Protein AF-E4YCG0-F1 (afdb_monomer_lite)

Radius of gyration: 17.49 Å; chains: 1; bounding box: 46×32×40 Å

InterPro domains:
  IPR027012 Enkurin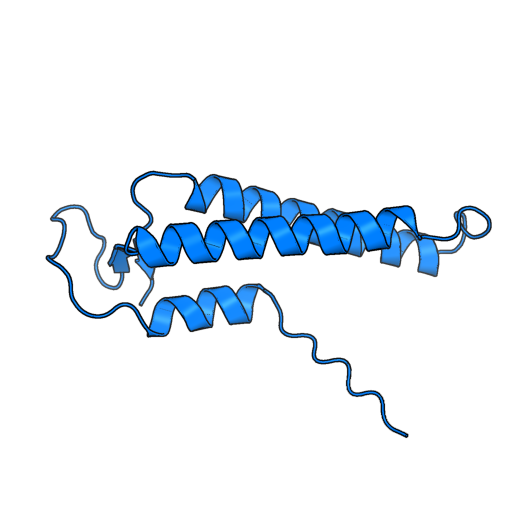 domain [PF13864] (33-98)
  IPR027012 Enkurin domain [PS51665] (9-102)
  IPR052102 Enkurin domain-containing protein [PTHR21490] (23-103)

Organism: Oikopleura dioica (NCBI:txid34765)

Foldseek 3Di:
DDPPPPPPDVVVVLVVLQVPQDDDDDDPPAPPQKDKDDPVSLVVLLVVLVVLLVVLVVVLVPQDPVCCVDPVSVVSNVVSVVSNVVSVVVNVQSVDPIHIDGD

Structure (mmCIF, N/CA/C/O backbone):
data_AF-E4YCG0-F1
#
_entry.id   AF-E4YCG0-F1
#
loop_
_atom_site.group_PDB
_atom_site.id
_atom_site.type_symbol
_atom_site.label_atom_id
_atom_site.label_alt_id
_atom_site.label_comp_id
_atom_site.label_asym_id
_atom_site.label_entity_id
_atom_site.label_seq_id
_atom_site.pdbx_PDB_ins_code
_atom_site.Cartn_x
_atom_site.Cartn_y
_atom_site.Cartn_z
_atom_site.occupancy
_atom_site.B_iso_or_equiv
_atom_site.auth_seq_id
_atom_site.auth_comp_id
_atom_site.auth_asym_id
_atom_site.auth_atom_id
_atom_site.pdbx_PDB_model_num
ATOM 1 N N . MET A 1 1 ? -2.126 -22.541 21.388 1.00 34.31 1 MET A N 1
ATOM 2 C CA . MET A 1 1 ? -1.603 -22.604 20.004 1.00 34.31 1 MET A CA 1
ATOM 3 C C . MET A 1 1 ? -1.157 -21.198 19.610 1.00 34.31 1 MET A C 1
ATOM 5 O O . MET A 1 1 ? -1.978 -20.291 19.646 1.00 34.31 1 MET A O 1
ATOM 9 N N . LYS A 1 2 ? 0.146 -20.964 19.408 1.00 33.28 2 LYS A N 1
ATOM 10 C CA . LYS A 1 2 ? 0.715 -19.615 19.224 1.00 33.28 2 LYS A CA 1
ATOM 11 C C . LYS A 1 2 ? 0.466 -19.148 17.785 1.00 33.28 2 LYS A C 1
ATOM 13 O O . LYS A 1 2 ? 1.106 -19.649 16.870 1.00 33.28 2 LYS A O 1
ATOM 18 N N . ILE A 1 3 ? -0.464 -18.215 17.585 1.00 35.62 3 ILE A N 1
ATOM 19 C CA . ILE A 1 3 ? -0.684 -17.572 16.283 1.00 35.62 3 ILE A CA 1
ATOM 20 C C . ILE A 1 3 ? 0.432 -16.540 16.099 1.00 35.62 3 ILE A C 1
ATOM 22 O O . ILE A 1 3 ? 0.348 -15.409 16.576 1.00 35.62 3 ILE A O 1
ATOM 26 N N . THR A 1 4 ? 1.521 -16.942 15.455 1.00 41.69 4 THR A N 1
ATOM 27 C CA . THR A 1 4 ? 2.592 -16.038 15.035 1.00 41.69 4 THR A CA 1
ATOM 28 C C . THR A 1 4 ? 2.090 -15.206 13.856 1.00 41.69 4 THR A C 1
ATOM 30 O O . THR A 1 4 ? 2.119 -15.634 12.705 1.00 41.69 4 THR A O 1
ATOM 33 N N . ARG A 1 5 ? 1.594 -13.992 14.134 1.00 39.69 5 ARG A N 1
ATOM 34 C CA . ARG A 1 5 ? 1.315 -13.001 13.085 1.00 39.69 5 ARG A CA 1
ATOM 35 C C . ARG A 1 5 ? 2.638 -12.619 12.427 1.00 39.69 5 ARG A C 1
ATOM 37 O O . ARG A 1 5 ? 3.397 -11.825 12.978 1.00 39.69 5 ARG A O 1
ATOM 44 N N . LYS A 1 6 ? 2.913 -13.181 11.249 1.00 38.62 6 LYS A N 1
ATOM 45 C CA . LYS A 1 6 ? 3.956 -12.689 10.347 1.00 38.62 6 LYS A CA 1
ATOM 46 C C . LYS A 1 6 ? 3.583 -11.263 9.925 1.00 38.62 6 LYS A C 1
ATOM 48 O O . LYS A 1 6 ? 2.894 -11.072 8.932 1.00 38.62 6 LYS A O 1
ATOM 53 N N . ARG A 1 7 ? 4.012 -10.258 10.693 1.00 41.62 7 ARG A N 1
ATOM 54 C CA . ARG A 1 7 ? 4.125 -8.882 10.197 1.00 41.62 7 ARG A CA 1
ATOM 55 C C . ARG A 1 7 ? 5.311 -8.856 9.241 1.00 41.62 7 ARG A C 1
ATOM 57 O O . ARG A 1 7 ? 6.434 -8.585 9.651 1.00 41.62 7 ARG A O 1
ATOM 64 N N . VAL A 1 8 ? 5.078 -9.219 7.987 1.00 41.88 8 VAL A N 1
ATOM 65 C CA . VAL A 1 8 ? 6.025 -8.887 6.924 1.00 41.88 8 VAL A CA 1
ATOM 66 C C . VAL A 1 8 ? 5.704 -7.442 6.572 1.00 41.88 8 VAL A C 1
ATOM 68 O O . VAL A 1 8 ? 4.651 -7.188 5.998 1.00 41.88 8 VAL A O 1
ATOM 71 N N . SER A 1 9 ? 6.517 -6.483 7.026 1.00 55.84 9 SER A N 1
ATOM 72 C CA . SER A 1 9 ? 6.302 -5.090 6.628 1.00 55.84 9 SER A CA 1
ATOM 73 C C . SER A 1 9 ? 6.469 -4.995 5.111 1.00 55.84 9 SER A C 1
ATOM 75 O O . SER A 1 9 ? 7.367 -5.621 4.547 1.00 55.84 9 SER A O 1
ATOM 77 N N . TYR A 1 10 ? 5.611 -4.237 4.430 1.00 53.44 10 TYR A N 1
ATOM 78 C CA . TYR A 1 10 ? 5.729 -4.044 2.980 1.00 53.44 10 TYR A CA 1
ATOM 79 C C . TYR A 1 10 ? 7.072 -3.399 2.603 1.00 53.44 10 TYR A C 1
ATOM 81 O O . TYR A 1 10 ? 7.646 -3.727 1.567 1.00 53.44 10 TYR A O 1
ATOM 89 N N . LEU A 1 11 ? 7.653 -2.612 3.517 1.00 48.81 11 LEU A N 1
ATOM 90 C CA . LEU A 1 11 ? 9.030 -2.123 3.440 1.00 48.81 11 LEU A CA 1
ATOM 91 C C . LEU A 1 11 ? 10.052 -3.269 3.308 1.00 48.81 11 LEU A C 1
ATOM 93 O O . LEU A 1 11 ? 10.973 -3.179 2.505 1.00 48.81 11 LEU A O 1
ATOM 97 N N . TYR A 1 12 ? 9.867 -4.382 4.027 1.00 54.78 12 TYR A N 1
ATOM 98 C CA . TYR A 1 12 ? 10.704 -5.581 3.901 1.00 54.78 12 TYR A CA 1
ATOM 99 C C . TYR A 1 12 ? 10.557 -6.244 2.527 1.00 54.78 12 TYR A C 1
ATOM 101 O O . TYR A 1 12 ? 11.521 -6.806 2.010 1.00 54.78 12 TYR A O 1
ATOM 109 N N . PHE A 1 13 ? 9.370 -6.176 1.918 1.00 55.09 13 PHE A N 1
ATOM 110 C CA . PHE A 1 13 ? 9.130 -6.729 0.585 1.00 55.09 13 PHE A CA 1
ATOM 111 C C . PHE A 1 13 ? 9.747 -5.859 -0.510 1.00 55.09 13 PHE A C 1
ATOM 113 O O . PHE A 1 13 ? 10.419 -6.395 -1.387 1.00 55.09 13 PHE A O 1
ATOM 120 N N . ILE A 1 14 ? 9.605 -4.532 -0.409 1.00 53.94 14 ILE A N 1
ATOM 121 C CA . ILE A 1 14 ? 10.288 -3.577 -1.289 1.00 53.94 14 ILE A CA 1
ATOM 122 C C . ILE A 1 14 ? 11.797 -3.799 -1.192 1.00 53.94 14 ILE A C 1
ATOM 124 O O . ILE A 1 14 ? 12.399 -4.112 -2.210 1.00 53.94 14 ILE A O 1
ATOM 128 N N . VAL A 1 15 ? 12.376 -3.773 0.018 1.00 52.09 15 VAL A N 1
ATOM 129 C CA . VAL A 1 15 ? 13.814 -4.011 0.282 1.00 52.09 15 VAL A CA 1
ATOM 130 C C . VAL A 1 15 ? 14.291 -5.376 -0.232 1.00 52.09 15 VAL A C 1
ATOM 132 O O . VAL A 1 15 ? 15.432 -5.515 -0.667 1.00 52.09 15 VAL A O 1
ATOM 135 N N . ARG A 1 16 ? 13.435 -6.403 -0.213 1.00 54.72 16 ARG A N 1
ATOM 136 C CA . ARG A 1 16 ? 13.763 -7.728 -0.756 1.00 54.72 16 ARG A CA 1
ATOM 137 C C . ARG A 1 16 ? 13.718 -7.763 -2.284 1.00 54.72 16 ARG A C 1
ATOM 139 O O . ARG A 1 16 ? 14.581 -8.399 -2.873 1.00 54.72 16 ARG A O 1
ATOM 146 N N . LEU A 1 17 ? 12.773 -7.062 -2.909 1.00 55.44 17 LEU A N 1
ATOM 147 C CA . LEU A 1 17 ? 12.657 -6.947 -4.366 1.00 55.44 17 LEU A CA 1
ATOM 148 C C . LEU A 1 17 ? 13.873 -6.228 -4.982 1.00 55.44 17 LEU A C 1
ATOM 150 O O . LEU A 1 17 ? 14.328 -6.597 -6.060 1.00 55.44 17 LEU A O 1
ATOM 154 N N . ILE A 1 18 ? 14.451 -5.259 -4.261 1.00 53.03 18 ILE A N 1
ATOM 155 C CA . ILE A 1 18 ? 15.703 -4.569 -4.626 1.00 53.03 18 ILE A CA 1
ATOM 156 C C . ILE A 1 18 ? 16.861 -5.550 -4.870 1.00 53.03 18 ILE A C 1
ATOM 158 O O . ILE A 1 18 ? 17.690 -5.338 -5.757 1.00 53.03 18 ILE A O 1
ATOM 162 N N . LYS A 1 19 ? 16.933 -6.623 -4.073 1.00 50.09 19 LYS A N 1
ATOM 163 C CA . LYS A 1 19 ? 18.080 -7.540 -4.032 1.00 50.09 19 LYS A CA 1
ATOM 164 C C . LYS A 1 19 ? 18.229 -8.415 -5.280 1.00 50.09 19 LYS A C 1
ATOM 166 O O . LYS A 1 19 ? 19.326 -8.910 -5.516 1.00 50.09 19 LYS A O 1
ATOM 171 N N . ASP A 1 20 ? 17.168 -8.575 -6.074 1.00 49.25 20 ASP A N 1
ATOM 172 C CA . ASP A 1 20 ? 17.131 -9.478 -7.236 1.00 49.25 20 ASP A CA 1
ATOM 173 C C . ASP A 1 20 ? 17.341 -8.759 -8.588 1.00 49.25 20 ASP A C 1
ATOM 175 O O . ASP A 1 20 ? 17.216 -9.369 -9.657 1.00 49.25 20 ASP A O 1
ATOM 179 N N . ILE A 1 21 ? 17.682 -7.461 -8.579 1.00 54.03 21 ILE A N 1
ATOM 180 C CA . ILE A 1 21 ? 17.905 -6.676 -9.803 1.00 54.03 21 ILE A CA 1
ATOM 181 C C . ILE A 1 21 ? 19.270 -7.044 -10.407 1.00 54.03 21 ILE A C 1
ATOM 183 O O . ILE A 1 21 ? 20.315 -6.490 -10.068 1.00 54.03 21 ILE A O 1
ATOM 187 N N . SER A 1 22 ? 19.266 -8.012 -11.321 1.00 49.69 22 SER A N 1
ATOM 188 C CA . SER A 1 22 ? 20.443 -8.439 -12.075 1.00 49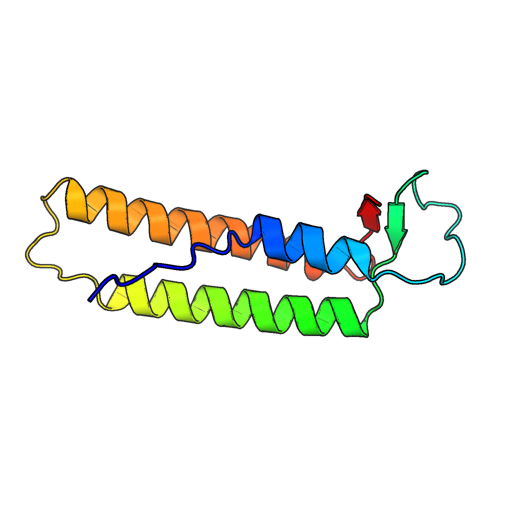.69 22 SER A CA 1
ATOM 189 C C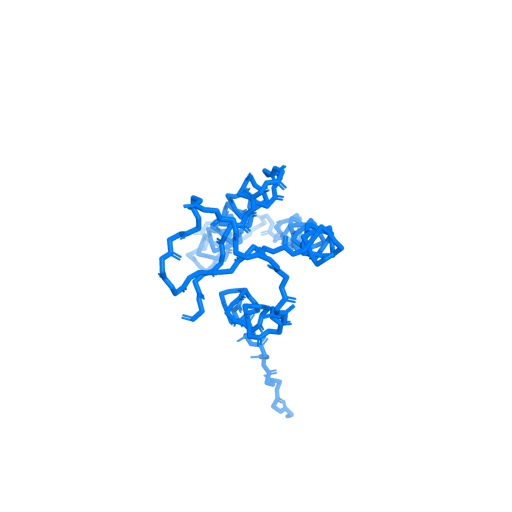 . SER A 1 22 ? 20.606 -7.627 -13.368 1.00 49.69 22 SER A C 1
ATOM 191 O O . SER A 1 22 ? 19.789 -7.689 -14.279 1.00 49.69 22 SER A O 1
ATOM 193 N N . ARG A 1 23 ? 21.713 -6.872 -13.422 1.00 51.44 23 ARG A N 1
ATOM 194 C CA . ARG A 1 23 ? 22.489 -6.434 -14.603 1.00 51.44 23 ARG A CA 1
ATOM 195 C C . ARG A 1 23 ? 21.702 -6.208 -15.906 1.00 51.44 23 ARG A C 1
ATOM 197 O O . ARG A 1 23 ? 21.754 -7.032 -16.814 1.00 51.44 23 ARG A O 1
ATOM 204 N N . THR A 1 24 ? 21.143 -5.017 -16.085 1.00 50.41 24 THR A N 1
ATOM 205 C CA . THR A 1 24 ? 20.821 -4.507 -17.429 1.00 50.41 24 THR A CA 1
ATOM 206 C C . THR A 1 24 ? 21.300 -3.068 -17.569 1.00 50.41 24 THR A C 1
ATOM 208 O O . THR A 1 24 ? 20.956 -2.247 -16.729 1.00 50.41 24 THR A O 1
ATOM 211 N N . HIS A 1 25 ? 22.130 -2.842 -18.597 1.00 50.16 25 HIS A N 1
ATOM 212 C CA . HIS A 1 25 ? 22.734 -1.600 -19.111 1.00 50.16 25 HIS A CA 1
ATOM 213 C C . HIS A 1 25 ? 22.638 -0.334 -18.229 1.00 50.16 25 HIS A C 1
ATOM 215 O O . HIS A 1 25 ? 21.533 0.152 -17.993 1.00 50.16 25 HIS A O 1
ATOM 221 N N . PRO A 1 26 ? 23.776 0.262 -17.814 1.00 52.22 26 PRO A N 1
ATOM 222 C CA . PRO A 1 26 ? 23.765 1.483 -17.017 1.00 52.22 26 PRO A CA 1
ATOM 223 C C . PRO A 1 26 ? 23.168 2.631 -17.838 1.00 52.22 26 PRO A C 1
ATOM 225 O O . PRO A 1 26 ? 23.767 3.104 -18.802 1.00 52.22 26 PRO A O 1
ATOM 228 N N . ASP A 1 27 ? 21.963 3.060 -17.465 1.00 56.16 27 ASP A N 1
ATOM 229 C CA . ASP A 1 27 ? 21.387 4.317 -17.937 1.00 56.16 27 ASP A CA 1
ATOM 230 C C . ASP A 1 27 ? 22.331 5.445 -17.458 1.00 56.16 27 ASP A C 1
ATOM 232 O O . ASP A 1 27 ? 22.659 5.477 -16.269 1.00 56.16 27 ASP A O 1
ATOM 236 N N . PRO A 1 28 ? 22.823 6.351 -18.324 1.00 60.94 28 PRO A N 1
ATOM 237 C CA . PRO A 1 28 ? 23.770 7.399 -17.926 1.00 60.94 28 PRO A CA 1
ATOM 238 C C . PRO A 1 28 ? 23.201 8.403 -16.904 1.00 60.94 28 PRO A C 1
ATOM 240 O O . PRO A 1 28 ? 23.965 9.144 -16.293 1.00 60.94 28 PRO A O 1
ATOM 243 N N . MET A 1 29 ? 21.878 8.418 -16.686 1.00 61.25 29 MET A N 1
ATOM 244 C CA . MET A 1 29 ? 21.215 9.163 -15.600 1.00 61.25 29 MET A CA 1
ATOM 245 C C . MET A 1 29 ? 21.010 8.343 -14.315 1.00 61.25 29 MET A C 1
ATOM 247 O O . MET A 1 29 ? 20.426 8.857 -13.360 1.00 61.25 29 MET A O 1
ATOM 251 N N . CYS A 1 30 ? 21.435 7.078 -14.270 1.00 61.72 30 CYS A N 1
ATOM 252 C CA . CYS A 1 30 ? 21.273 6.241 -13.089 1.00 61.72 30 CYS A CA 1
ATOM 253 C C . CYS A 1 30 ? 22.239 6.708 -11.988 1.00 61.72 30 CYS A C 1
ATOM 255 O O . CYS A 1 30 ? 23.455 6.679 -12.201 1.00 61.72 30 CYS A O 1
ATOM 257 N N . PRO A 1 31 ? 21.742 7.134 -10.813 1.00 65.75 31 PRO A N 1
ATOM 258 C CA . PRO A 1 31 ? 22.624 7.511 -9.722 1.00 65.75 31 PRO A CA 1
ATOM 259 C C . PRO A 1 31 ? 23.477 6.307 -9.279 1.00 65.75 31 PRO A C 1
ATOM 261 O O . PRO A 1 31 ? 23.009 5.163 -9.328 1.00 65.75 31 PRO A O 1
ATOM 264 N N . PRO A 1 32 ? 24.735 6.533 -8.857 1.00 64.88 32 PRO A N 1
ATOM 265 C CA . PRO A 1 32 ? 25.609 5.461 -8.394 1.00 64.88 32 PRO A CA 1
ATOM 266 C C . PRO A 1 32 ? 24.965 4.712 -7.220 1.00 64.88 32 PRO A C 1
ATOM 268 O O . PRO A 1 32 ? 24.340 5.311 -6.345 1.00 64.88 32 PRO A O 1
ATOM 271 N N . GLY A 1 33 ? 25.078 3.383 -7.226 1.00 67.44 33 GLY A N 1
ATOM 272 C CA . GLY A 1 33 ? 24.419 2.526 -6.237 1.00 67.44 33 GLY A CA 1
ATOM 273 C C . GLY A 1 33 ? 22.908 2.375 -6.438 1.00 67.44 33 GLY A C 1
ATOM 274 O O . GLY A 1 33 ? 22.228 1.973 -5.509 1.00 67.44 33 GLY A O 1
ATOM 275 N N . HIS A 1 34 ? 22.357 2.706 -7.608 1.00 68.12 34 HIS A N 1
ATOM 276 C CA . HIS A 1 34 ? 20.973 2.387 -7.970 1.00 68.12 34 HIS A CA 1
ATOM 277 C C . HIS A 1 34 ? 20.927 1.528 -9.237 1.00 68.12 34 HIS A C 1
ATOM 279 O O . HIS A 1 34 ? 21.846 1.562 -10.055 1.00 68.12 34 HIS A O 1
ATOM 285 N N . ALA A 1 35 ? 19.846 0.768 -9.407 1.00 68.88 35 ALA A N 1
ATOM 286 C CA . ALA A 1 35 ? 19.571 -0.023 -10.601 1.00 68.88 35 ALA A CA 1
ATOM 287 C C . ALA A 1 35 ? 18.153 0.248 -11.127 1.00 68.88 35 ALA A C 1
ATOM 289 O O . ALA A 1 35 ? 17.235 0.543 -10.359 1.00 68.88 35 ALA A O 1
ATOM 290 N N . LEU A 1 36 ? 17.972 0.162 -12.449 1.00 74.38 36 LEU A N 1
ATOM 291 C CA . LEU A 1 36 ? 16.661 0.287 -13.088 1.00 74.38 36 LEU A CA 1
ATOM 292 C C . LEU A 1 36 ? 15.825 -0.968 -12.810 1.00 74.38 36 LEU A C 1
ATOM 294 O O . LEU A 1 36 ? 16.278 -2.081 -13.071 1.00 74.38 36 LEU A O 1
ATOM 298 N N . LEU A 1 37 ? 14.591 -0.787 -12.337 1.00 76.44 37 LEU A N 1
ATOM 299 C CA . LEU A 1 37 ? 13.645 -1.882 -12.149 1.00 76.44 37 LEU A CA 1
ATOM 300 C C . LEU A 1 37 ? 13.098 -2.360 -13.509 1.00 76.44 37 LEU A C 1
ATOM 302 O O . LEU A 1 37 ? 12.471 -1.562 -14.218 1.00 76.44 37 LEU A O 1
ATOM 306 N N . PRO A 1 38 ? 13.271 -3.644 -13.879 1.00 81.69 38 PRO A N 1
ATOM 307 C CA . PRO A 1 38 ? 12.701 -4.203 -15.099 1.00 81.69 38 PRO A CA 1
ATOM 308 C C . PRO A 1 38 ? 11.179 -4.063 -15.143 1.00 81.69 38 PRO A C 1
ATOM 310 O O . PRO A 1 38 ? 10.488 -4.214 -14.135 1.00 81.69 38 PRO A O 1
ATOM 313 N N . GLU A 1 39 ? 10.628 -3.855 -16.338 1.00 82.06 39 GLU A N 1
ATOM 314 C CA . GLU A 1 39 ? 9.187 -3.644 -16.512 1.00 82.06 39 GLU A CA 1
ATOM 315 C C . GLU A 1 39 ? 8.338 -4.824 -16.011 1.00 82.06 39 GLU A C 1
ATOM 317 O O . GLU A 1 39 ? 7.272 -4.614 -15.435 1.00 82.06 39 GLU A O 1
ATOM 322 N N . ALA A 1 40 ? 8.809 -6.062 -16.190 1.00 82.00 40 ALA A N 1
ATOM 323 C CA . ALA A 1 40 ? 8.127 -7.251 -15.679 1.00 82.00 40 ALA A CA 1
ATOM 324 C C . ALA A 1 40 ? 8.002 -7.221 -14.145 1.00 82.00 40 ALA A C 1
ATOM 326 O O . ALA A 1 40 ? 6.898 -7.351 -13.623 1.00 82.00 40 ALA A O 1
ATOM 327 N N . GLN A 1 41 ? 9.105 -6.947 -13.441 1.00 80.06 41 GLN A N 1
ATOM 328 C CA . GLN A 1 41 ? 9.120 -6.837 -11.978 1.00 80.06 41 GLN A CA 1
ATOM 329 C C . GLN A 1 41 ? 8.298 -5.634 -11.495 1.00 80.06 41 GLN A C 1
ATOM 331 O O . GLN A 1 41 ? 7.586 -5.728 -10.496 1.00 80.06 41 GLN A O 1
ATOM 336 N N . ARG A 1 42 ? 8.328 -4.510 -12.225 1.00 84.69 42 ARG A N 1
ATOM 337 C CA . ARG A 1 42 ? 7.497 -3.332 -11.931 1.00 84.69 42 ARG A CA 1
ATOM 338 C C . ARG A 1 42 ? 6.005 -3.662 -11.993 1.00 84.69 42 ARG A C 1
ATOM 340 O O . ARG A 1 42 ? 5.270 -3.274 -11.090 1.00 84.69 42 ARG A O 1
ATOM 347 N N . ARG A 1 43 ? 5.560 -4.382 -13.031 1.00 86.25 43 ARG A N 1
ATOM 348 C CA . ARG A 1 43 ? 4.158 -4.813 -13.176 1.00 86.25 43 ARG A CA 1
ATOM 349 C C . ARG A 1 43 ? 3.743 -5.780 -12.073 1.00 86.25 43 ARG A C 1
ATOM 351 O O . ARG A 1 43 ? 2.736 -5.534 -11.425 1.00 86.25 43 ARG A O 1
ATOM 358 N N . GLU A 1 44 ? 4.561 -6.791 -11.793 1.00 86.31 44 GLU A N 1
ATOM 359 C CA . GLU A 1 44 ? 4.313 -7.730 -10.691 1.00 86.31 44 GLU A CA 1
ATOM 360 C C . GLU A 1 44 ? 4.198 -7.000 -9.339 1.00 86.31 44 GLU A C 1
ATOM 362 O O . GLU A 1 44 ? 3.358 -7.325 -8.501 1.00 86.31 44 GLU A O 1
ATOM 367 N N . THR A 1 45 ? 5.026 -5.976 -9.125 1.00 82.75 45 THR A N 1
ATOM 368 C CA . THR A 1 45 ? 4.969 -5.151 -7.911 1.00 82.75 45 THR A CA 1
ATOM 369 C C . THR A 1 45 ? 3.678 -4.347 -7.846 1.00 82.75 45 THR A C 1
ATOM 371 O O . THR A 1 45 ? 3.037 -4.324 -6.800 1.00 82.75 45 THR A O 1
ATOM 374 N N . LEU A 1 46 ? 3.263 -3.726 -8.953 1.00 86.31 46 LEU A N 1
ATOM 375 C CA . LEU A 1 46 ? 1.999 -2.990 -9.025 1.00 86.31 46 LEU A CA 1
ATOM 376 C C . LEU A 1 46 ? 0.793 -3.881 -8.721 1.00 86.31 46 LEU A C 1
ATOM 378 O O . LEU A 1 46 ? -0.045 -3.489 -7.915 1.00 86.31 46 LEU A O 1
ATOM 382 N N . GLU A 1 47 ? 0.732 -5.079 -9.302 1.00 89.12 47 GLU A N 1
ATOM 383 C CA . GLU A 1 47 ? -0.346 -6.042 -9.039 1.00 89.12 47 GLU A CA 1
ATOM 384 C C . GLU A 1 47 ? -0.412 -6.413 -7.552 1.00 89.12 47 GLU A C 1
ATOM 386 O O . GLU A 1 47 ? -1.486 -6.410 -6.948 1.00 89.12 47 GLU A O 1
ATOM 391 N N . LYS A 1 48 ? 0.743 -6.659 -6.922 1.00 85.94 48 LYS A N 1
ATOM 392 C CA . LYS A 1 48 ? 0.816 -6.966 -5.486 1.00 85.94 48 LYS A CA 1
ATOM 393 C C . LYS A 1 48 ? 0.408 -5.789 -4.604 1.00 85.94 48 LYS A C 1
ATOM 395 O O . LYS A 1 48 ? -0.245 -6.010 -3.587 1.00 85.94 48 LYS A O 1
ATOM 400 N N . LEU A 1 49 ? 0.800 -4.563 -4.956 1.00 86.44 49 LEU A N 1
ATOM 401 C CA . LEU A 1 49 ? 0.404 -3.359 -4.218 1.00 86.44 49 LEU A CA 1
ATOM 402 C C . LEU A 1 49 ? -1.112 -3.138 -4.307 1.00 86.44 49 LEU A C 1
ATOM 404 O O . LEU A 1 49 ? -1.746 -2.874 -3.292 1.00 86.44 49 LEU A O 1
ATOM 408 N N . GLN A 1 50 ? -1.701 -3.316 -5.490 1.00 90.81 50 GLN A N 1
ATOM 409 C CA . GLN A 1 50 ? -3.150 -3.208 -5.690 1.00 90.81 50 GLN A CA 1
ATOM 410 C C . GLN A 1 50 ? -3.922 -4.277 -4.910 1.00 90.81 50 GLN A C 1
ATOM 412 O O . GLN A 1 50 ? -4.904 -3.957 -4.243 1.00 90.81 50 GLN A O 1
ATOM 417 N N . ALA A 1 51 ? -3.454 -5.529 -4.939 1.00 90.81 51 ALA A N 1
ATOM 418 C CA . ALA A 1 51 ? -4.044 -6.603 -4.141 1.00 90.81 51 ALA A CA 1
ATOM 419 C C . ALA A 1 51 ? -3.991 -6.288 -2.635 1.00 90.81 51 ALA A C 1
ATOM 421 O O . ALA A 1 51 ? -4.967 -6.497 -1.921 1.00 90.81 51 ALA A O 1
ATOM 422 N N . ALA A 1 52 ? -2.880 -5.716 -2.163 1.00 87.19 52 ALA A N 1
ATOM 423 C CA . ALA A 1 52 ? -2.722 -5.318 -0.768 1.00 87.19 52 ALA A CA 1
ATOM 424 C C . ALA A 1 52 ? -3.714 -4.230 -0.348 1.00 87.19 52 ALA A C 1
ATOM 426 O O . ALA A 1 52 ? -4.313 -4.326 0.722 1.00 87.19 52 ALA A O 1
ATOM 427 N N . ILE A 1 53 ? -3.900 -3.205 -1.189 1.00 90.62 53 ILE A N 1
ATOM 428 C CA . ILE A 1 53 ? -4.885 -2.147 -0.937 1.00 90.62 53 ILE A CA 1
ATOM 429 C C . ILE A 1 53 ? -6.280 -2.758 -0.816 1.00 90.62 53 ILE A C 1
ATOM 431 O O . ILE A 1 53 ? -6.950 -2.508 0.182 1.00 90.62 53 ILE A O 1
ATOM 435 N N . ALA A 1 54 ? -6.676 -3.623 -1.754 1.00 93.62 54 ALA A N 1
ATOM 436 C CA . ALA A 1 54 ? -7.980 -4.283 -1.710 1.00 93.62 54 ALA A CA 1
ATOM 437 C C . ALA A 1 54 ? -8.178 -5.106 -0.418 1.00 93.62 54 ALA A C 1
ATOM 439 O O . ALA A 1 54 ? -9.244 -5.055 0.201 1.00 93.62 54 ALA A O 1
ATOM 440 N N . ASP A 1 55 ? -7.139 -5.810 0.042 1.00 92.56 55 ASP A N 1
ATOM 441 C CA . ASP A 1 55 ? -7.167 -6.555 1.306 1.00 92.56 55 ASP A CA 1
ATOM 442 C C . ASP A 1 55 ? -7.313 -5.634 2.532 1.00 92.56 55 ASP A C 1
ATOM 444 O O . ASP A 1 55 ? -7.999 -5.981 3.504 1.00 92.56 55 ASP A O 1
ATOM 448 N N . TYR A 1 56 ? -6.669 -4.464 2.530 1.00 90.69 56 TYR A N 1
ATOM 449 C CA . TYR A 1 56 ? -6.793 -3.487 3.615 1.00 90.69 56 TYR A CA 1
ATOM 450 C C . TYR A 1 56 ? -8.140 -2.756 3.592 1.00 90.69 56 TYR A C 1
ATOM 452 O O . TYR A 1 56 ? -8.731 -2.556 4.656 1.00 90.69 56 TYR A O 1
ATOM 460 N N . GLU A 1 57 ? -8.672 -2.433 2.416 1.00 94.00 57 GLU A N 1
ATOM 461 C CA . GLU A 1 57 ? -10.017 -1.876 2.245 1.00 94.00 57 GLU A CA 1
ATOM 462 C C . GLU A 1 57 ? -11.092 -2.858 2.721 1.00 94.00 57 GLU A C 1
ATOM 464 O O . GLU A 1 57 ? -12.000 -2.472 3.460 1.00 94.00 57 GLU A O 1
ATOM 469 N N . ALA A 1 58 ? -10.959 -4.148 2.399 1.00 94.31 58 ALA A N 1
ATOM 470 C CA . ALA A 1 58 ? -11.851 -5.188 2.910 1.00 94.31 58 ALA A CA 1
ATOM 471 C C . ALA A 1 58 ? -11.791 -5.292 4.448 1.00 94.31 58 ALA A C 1
ATOM 473 O O . ALA A 1 58 ? -12.816 -5.441 5.123 1.00 94.31 58 ALA A O 1
ATOM 474 N N . GLN A 1 59 ? -10.599 -5.168 5.040 1.00 92.69 59 GLN A N 1
ATOM 475 C CA . GLN A 1 59 ? -10.439 -5.115 6.498 1.00 92.69 59 GLN A CA 1
ATOM 476 C C . GLN A 1 59 ? -11.050 -3.855 7.120 1.00 92.69 59 GLN A C 1
ATOM 478 O O . GLN A 1 59 ? -11.586 -3.927 8.227 1.00 92.69 59 GLN A O 1
ATOM 483 N N . LEU A 1 60 ? -10.977 -2.717 6.429 1.00 92.25 60 LEU A N 1
ATOM 484 C CA . LEU A 1 60 ? -11.586 -1.462 6.859 1.00 92.25 60 LEU A CA 1
ATOM 485 C C . LEU A 1 60 ? -13.118 -1.560 6.818 1.00 92.25 60 LEU A C 1
ATOM 487 O O . LEU A 1 60 ? -13.782 -1.206 7.791 1.00 92.25 60 LEU A O 1
ATOM 491 N N . ALA A 1 61 ? -13.670 -2.116 5.737 1.00 91.94 61 ALA A N 1
ATOM 492 C CA . ALA A 1 61 ? -15.107 -2.307 5.542 1.00 91.94 61 ALA A CA 1
ATOM 493 C C . ALA A 1 61 ? -15.729 -3.296 6.543 1.00 91.94 61 ALA A C 1
ATOM 495 O O . ALA A 1 61 ? -16.905 -3.187 6.884 1.00 91.94 61 ALA A O 1
ATOM 496 N N . THR A 1 62 ? -14.940 -4.250 7.043 1.00 93.19 62 THR A N 1
ATOM 497 C CA . THR A 1 62 ? -15.377 -5.226 8.056 1.00 93.19 62 THR A CA 1
ATOM 498 C C . THR A 1 62 ? -15.212 -4.732 9.495 1.00 93.19 62 THR A C 1
ATOM 500 O O . THR A 1 62 ? -15.550 -5.461 10.434 1.00 93.19 62 THR A O 1
ATOM 503 N N . LEU A 1 63 ? -14.719 -3.503 9.712 1.00 91.31 63 LEU A N 1
ATOM 504 C CA . LEU A 1 63 ? -14.636 -2.942 11.056 1.00 91.31 63 LEU A CA 1
ATOM 505 C C . LEU A 1 63 ? -16.037 -2.761 11.661 1.00 91.31 63 LEU A C 1
ATOM 507 O O . LEU A 1 63 ? -16.943 -2.225 11.021 1.00 91.31 63 LEU A O 1
ATOM 511 N N . PRO A 1 64 ? -16.239 -3.178 12.921 1.00 89.25 64 PRO A N 1
ATOM 512 C CA . PRO A 1 64 ? -17.566 -3.173 13.502 1.00 89.25 64 PRO A CA 1
ATOM 513 C C . PRO A 1 64 ? -17.949 -1.758 13.961 1.00 89.25 64 PRO A C 1
ATOM 515 O O . PRO A 1 64 ? -17.384 -1.198 14.899 1.00 89.25 64 PRO A O 1
ATOM 518 N N . VAL A 1 65 ? -18.953 -1.187 13.293 1.00 86.88 65 VAL A N 1
ATOM 519 C CA . VAL A 1 65 ? -19.393 0.211 13.471 1.00 86.88 65 VAL A CA 1
ATOM 520 C C . VAL A 1 65 ? -19.830 0.517 14.906 1.00 86.88 65 VAL A C 1
ATOM 522 O O . VAL A 1 65 ? -19.638 1.623 15.397 1.00 86.88 65 VAL A O 1
ATOM 525 N N . ARG A 1 66 ? -20.368 -0.479 15.620 1.00 88.38 66 ARG A N 1
ATOM 526 C CA . ARG A 1 66 ? -20.883 -0.318 16.990 1.00 88.38 66 ARG A CA 1
ATOM 527 C C . ARG A 1 66 ? -19.805 0.041 18.020 1.00 88.38 66 ARG A C 1
ATOM 529 O O . ARG A 1 66 ? -20.156 0.527 19.086 1.00 88.38 66 ARG A O 1
ATOM 536 N N . GLN A 1 67 ? -18.522 -0.211 17.744 1.00 85.56 67 GLN A N 1
ATOM 537 C CA . GLN A 1 67 ? -17.413 0.101 18.657 1.00 85.56 67 GLN A CA 1
ATOM 538 C C . GLN A 1 67 ? -16.596 1.335 18.229 1.00 85.56 67 GLN A C 1
ATOM 540 O O . GLN A 1 67 ? -15.451 1.476 18.663 1.00 85.56 67 GLN A O 1
ATOM 545 N N . CYS A 1 68 ? -17.152 2.231 17.405 1.00 87.81 68 CYS A N 1
ATOM 546 C CA . CYS A 1 68 ? -16.417 3.353 16.808 1.00 87.81 68 CYS A CA 1
ATOM 547 C C . CYS A 1 68 ? -15.767 4.327 17.808 1.00 87.81 68 CYS A C 1
ATOM 549 O O . CYS A 1 68 ? -14.751 4.952 17.496 1.00 87.81 68 CYS A O 1
ATOM 551 N N . ASP A 1 69 ? -16.313 4.431 19.019 1.00 89.94 69 ASP A N 1
ATOM 552 C CA . ASP A 1 69 ? -15.811 5.346 20.048 1.00 89.94 69 ASP A CA 1
ATOM 553 C C . ASP A 1 69 ? -14.600 4.800 20.808 1.00 89.94 69 ASP A C 1
ATOM 555 O O . ASP A 1 69 ? -13.844 5.568 21.412 1.00 89.94 69 ASP A O 1
ATOM 559 N N . SER A 1 70 ? -14.371 3.484 20.743 1.00 94.81 70 SER A N 1
ATOM 560 C CA . SER A 1 70 ? -13.243 2.839 21.408 1.00 94.81 70 SER A CA 1
ATOM 561 C C . SER A 1 70 ? -11.912 3.308 20.818 1.00 94.81 70 SER A C 1
ATOM 563 O O . SER A 1 70 ? -11.717 3.305 19.602 1.00 94.81 70 SER A O 1
ATOM 565 N N . LEU A 1 71 ? -10.939 3.620 21.680 1.00 93.38 71 LEU A N 1
ATOM 566 C CA . LEU A 1 71 ? -9.569 3.921 21.251 1.00 93.38 71 LEU A CA 1
ATOM 567 C C . LEU A 1 71 ? -8.980 2.784 20.404 1.00 93.38 71 LEU A C 1
ATOM 569 O O . LEU A 1 71 ? -8.365 3.036 19.374 1.00 93.38 71 LEU A O 1
ATOM 573 N N . ALA A 1 72 ? -9.234 1.523 20.766 1.00 90.50 72 ALA A N 1
ATOM 574 C CA . ALA A 1 72 ? -8.743 0.379 19.999 1.00 90.50 72 ALA A CA 1
ATOM 575 C C . ALA A 1 72 ? -9.306 0.346 18.567 1.00 90.50 72 ALA A C 1
ATOM 577 O O . ALA A 1 72 ? -8.587 -0.009 17.631 1.00 90.50 72 ALA A O 1
ATOM 578 N N . TYR A 1 73 ? -10.571 0.743 18.387 1.00 93.44 73 TYR A N 1
ATOM 579 C CA . TYR A 1 73 ? -11.181 0.880 17.066 1.00 93.44 73 TYR A CA 1
ATOM 580 C C . TYR A 1 73 ? -10.503 1.992 16.267 1.00 93.44 73 TYR A C 1
ATOM 582 O O . TYR A 1 73 ? -10.059 1.747 15.146 1.00 93.44 73 TYR A O 1
ATOM 590 N N . LYS A 1 74 ? -10.365 3.185 16.861 1.00 93.56 74 LYS A N 1
ATOM 591 C CA . LYS A 1 74 ? -9.756 4.357 16.211 1.00 93.56 74 LYS A CA 1
ATOM 592 C C . LYS A 1 74 ? -8.330 4.067 15.753 1.00 93.56 74 LYS A C 1
ATOM 594 O O . LYS A 1 74 ? -8.029 4.247 14.581 1.00 93.56 74 LYS A O 1
ATOM 599 N N . HIS A 1 75 ? -7.504 3.494 16.628 1.00 93.25 75 HIS A N 1
ATOM 600 C CA . HIS A 1 75 ? -6.136 3.106 16.282 1.00 93.25 75 HIS A CA 1
ATOM 601 C C . HIS A 1 75 ? -6.101 2.038 15.184 1.00 93.25 75 HIS A C 1
ATOM 603 O O . HIS A 1 75 ? -5.234 2.066 14.315 1.00 93.25 75 HIS A O 1
ATOM 609 N N . ARG A 1 76 ? -7.007 1.050 15.208 1.00 92.25 76 ARG A N 1
ATOM 610 C CA . ARG A 1 76 ? -7.04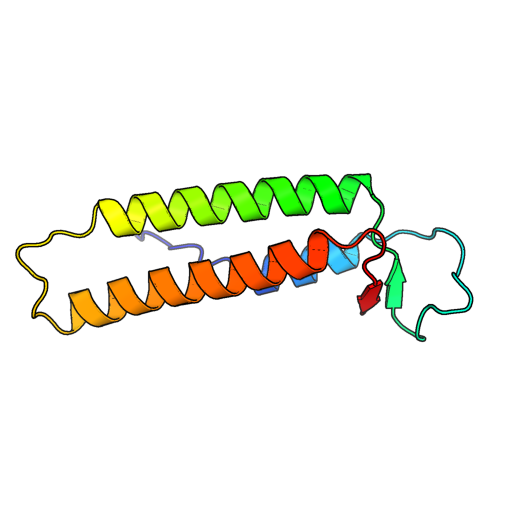4 0.019 14.160 1.00 92.25 76 ARG A CA 1
ATOM 611 C C . ARG A 1 76 ? -7.430 0.611 12.807 1.00 92.25 76 ARG A C 1
ATOM 613 O O . ARG A 1 76 ? -6.796 0.264 11.816 1.00 92.25 76 ARG A O 1
ATOM 620 N N . LYS A 1 77 ? -8.435 1.486 12.789 1.00 93.38 77 LYS A N 1
ATOM 621 C CA 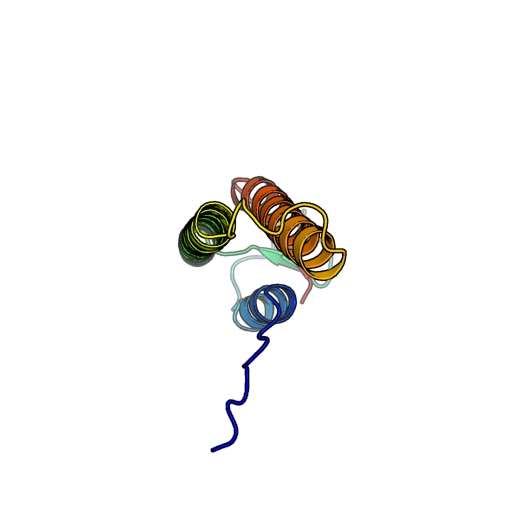. LYS A 1 77 ? -8.885 2.211 11.602 1.00 93.38 77 LYS A CA 1
ATOM 622 C C . LYS A 1 77 ? -7.758 3.074 11.027 1.00 93.38 77 LYS A C 1
ATOM 624 O O . LYS A 1 77 ? -7.385 2.877 9.879 1.00 93.38 77 LYS A O 1
ATOM 629 N N . GLU A 1 78 ? -7.158 3.923 11.855 1.00 94.94 78 GLU A N 1
ATOM 630 C CA . GLU A 1 78 ? -6.062 4.817 11.464 1.00 94.94 78 GLU A CA 1
ATOM 631 C C . GLU A 1 78 ? -4.852 4.045 10.924 1.00 94.94 78 GLU A C 1
ATOM 633 O O . GLU A 1 78 ? -4.254 4.437 9.928 1.00 94.94 78 GLU A O 1
ATOM 638 N N . ASN A 1 79 ? -4.508 2.905 11.535 1.00 92.81 79 ASN A N 1
ATOM 639 C CA . ASN A 1 79 ? -3.439 2.059 11.010 1.00 92.81 79 ASN A CA 1
ATOM 640 C C . ASN A 1 79 ? -3.775 1.520 9.612 1.00 92.81 79 ASN A C 1
ATOM 642 O O . ASN A 1 79 ? -2.908 1.553 8.755 1.00 92.81 79 ASN A O 1
ATOM 646 N N . LEU A 1 80 ? -4.999 1.037 9.368 1.00 91.88 80 LEU A N 1
ATOM 647 C CA . LEU A 1 80 ? -5.395 0.558 8.037 1.00 91.88 80 LEU A CA 1
ATOM 648 C C . LEU A 1 80 ? -5.357 1.689 7.001 1.00 91.88 80 LEU A C 1
ATOM 650 O O . LEU A 1 80 ? -4.802 1.502 5.925 1.00 91.88 80 LEU A O 1
ATOM 654 N N . GLU A 1 81 ? -5.887 2.863 7.344 1.00 93.44 81 GLU A N 1
ATOM 655 C CA . GLU A 1 81 ? -5.882 4.043 6.468 1.00 93.44 81 GLU A CA 1
ATOM 656 C C . GLU A 1 81 ? -4.454 4.508 6.144 1.00 93.44 81 GLU A C 1
ATOM 658 O O . GLU A 1 81 ? -4.162 4.833 4.994 1.00 93.44 81 GLU A O 1
ATOM 663 N N . ARG A 1 82 ? -3.539 4.478 7.124 1.00 90.75 82 ARG A N 1
ATOM 664 C CA . ARG A 1 82 ? -2.125 4.809 6.901 1.00 90.75 82 ARG A CA 1
ATOM 665 C C . ARG A 1 82 ? -1.443 3.819 5.958 1.00 90.75 82 ARG A C 1
ATOM 667 O O . ARG A 1 82 ? -0.747 4.251 5.048 1.00 90.75 82 ARG A O 1
ATOM 674 N N . GLU A 1 83 ? -1.641 2.516 6.153 1.00 87.75 83 GLU A N 1
ATOM 675 C CA . GLU A 1 83 ? -1.033 1.499 5.278 1.00 87.75 83 GLU A CA 1
ATOM 676 C C . GLU A 1 83 ? -1.577 1.614 3.845 1.00 87.75 83 GLU A C 1
ATOM 678 O O . GLU A 1 83 ? -0.805 1.537 2.893 1.00 87.75 83 GLU A O 1
ATOM 683 N N . ILE A 1 84 ? -2.882 1.876 3.678 1.00 89.56 84 ILE A N 1
ATOM 684 C CA . ILE A 1 84 ? -3.478 2.151 2.360 1.00 89.56 84 ILE A CA 1
ATOM 685 C C . ILE A 1 84 ? -2.802 3.365 1.713 1.00 89.56 84 ILE A C 1
ATOM 687 O O . ILE A 1 84 ? -2.372 3.275 0.566 1.00 89.56 84 ILE A O 1
ATOM 691 N N . TYR A 1 85 ? -2.645 4.470 2.448 1.00 89.31 85 TYR A N 1
ATOM 692 C CA . TYR A 1 85 ? -1.984 5.677 1.945 1.00 89.31 85 TYR A CA 1
ATOM 693 C C . TYR A 1 85 ? -0.532 5.418 1.505 1.00 89.31 85 TYR A C 1
ATOM 695 O O . TYR A 1 85 ? -0.124 5.841 0.424 1.00 89.31 85 TYR A O 1
ATOM 703 N N . GLU A 1 86 ? 0.249 4.694 2.311 1.00 84.12 86 GLU A N 1
ATOM 704 C CA . GLU A 1 86 ? 1.636 4.343 1.978 1.00 84.12 86 GLU A CA 1
ATOM 705 C C . GLU A 1 86 ? 1.728 3.483 0.707 1.00 84.12 86 GLU A C 1
ATOM 707 O O . GLU A 1 86 ? 2.606 3.699 -0.136 1.00 84.12 86 GLU A O 1
ATOM 712 N N . LEU A 1 87 ? 0.806 2.531 0.536 1.00 84.12 87 LEU A N 1
ATOM 713 C CA . LEU A 1 87 ? 0.729 1.706 -0.670 1.00 84.12 87 LEU A CA 1
ATOM 714 C C . LEU A 1 87 ? 0.336 2.520 -1.903 1.00 84.12 87 LEU A C 1
ATOM 716 O O . LEU A 1 87 ? 0.889 2.290 -2.979 1.00 84.12 87 LEU A O 1
ATOM 720 N N . ASP A 1 88 ? -0.565 3.486 -1.757 1.00 87.00 88 ASP A N 1
ATOM 721 C CA . ASP A 1 88 ? -0.994 4.352 -2.854 1.00 87.00 88 ASP A CA 1
ATOM 722 C C . ASP A 1 88 ? 0.160 5.247 -3.347 1.00 87.00 88 ASP A C 1
ATOM 724 O O . ASP A 1 88 ? 0.398 5.384 -4.552 1.00 87.00 88 ASP A O 1
ATOM 728 N N . GLU A 1 89 ? 0.963 5.788 -2.425 1.00 84.38 89 GLU A N 1
ATOM 729 C CA . GLU A 1 89 ? 2.193 6.522 -2.756 1.00 84.38 89 GLU A CA 1
ATOM 730 C C . GLU A 1 89 ? 3.239 5.625 -3.440 1.00 84.38 89 GLU A C 1
ATOM 732 O O . GLU A 1 89 ? 3.909 6.035 -4.404 1.00 84.38 89 GLU A O 1
ATOM 737 N N . ALA A 1 90 ? 3.349 4.367 -3.005 1.00 80.25 90 ALA A N 1
ATOM 738 C CA . ALA A 1 90 ? 4.182 3.384 -3.684 1.00 80.25 90 ALA A CA 1
ATOM 739 C C . ALA A 1 90 ? 3.673 3.133 -5.113 1.00 80.25 90 ALA A C 1
ATOM 741 O O . ALA A 1 90 ? 4.463 3.223 -6.056 1.00 80.25 90 ALA 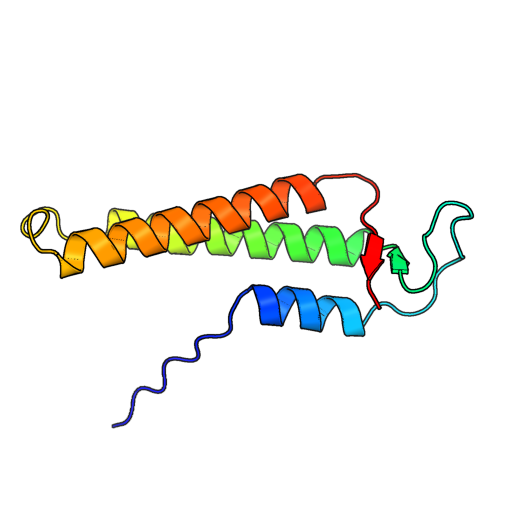A O 1
ATOM 742 N N . ILE A 1 91 ? 2.370 2.909 -5.318 1.00 84.69 91 ILE A N 1
ATOM 743 C CA . ILE A 1 91 ? 1.771 2.725 -6.651 1.00 84.69 91 ILE A CA 1
ATOM 744 C C . ILE A 1 91 ? 2.062 3.926 -7.547 1.00 84.69 91 ILE A C 1
ATOM 746 O O . ILE A 1 91 ? 2.501 3.734 -8.682 1.00 84.69 91 ILE A O 1
ATOM 750 N N . LYS A 1 92 ? 1.907 5.161 -7.054 1.00 82.94 92 LYS A N 1
ATOM 751 C CA . LYS A 1 92 ? 2.264 6.371 -7.818 1.00 82.94 92 LYS A CA 1
ATOM 752 C C . LYS A 1 92 ? 3.723 6.343 -8.263 1.00 82.94 92 LYS A C 1
ATOM 754 O O . LYS A 1 92 ? 4.024 6.679 -9.410 1.00 82.94 92 LYS A O 1
ATOM 759 N N . THR A 1 93 ? 4.628 5.882 -7.407 1.00 77.19 93 THR A N 1
ATOM 760 C CA . THR A 1 93 ? 6.048 5.737 -7.750 1.00 77.19 93 THR A CA 1
ATOM 761 C C . THR A 1 93 ? 6.275 4.640 -8.792 1.00 77.19 93 THR A C 1
ATOM 763 O O . THR A 1 93 ? 6.929 4.897 -9.804 1.00 77.19 93 THR A O 1
ATOM 766 N N . PHE A 1 94 ? 5.686 3.456 -8.610 1.00 76.31 94 PHE A N 1
ATOM 767 C CA . PHE A 1 94 ? 5.822 2.321 -9.531 1.00 76.31 94 PHE A CA 1
ATOM 768 C C . PHE A 1 94 ? 5.027 2.474 -10.838 1.00 76.31 94 PHE A C 1
ATOM 770 O O . PHE A 1 94 ? 5.298 1.771 -11.814 1.00 76.31 94 PHE A O 1
ATOM 777 N N . SER A 1 95 ? 4.080 3.412 -10.901 1.00 80.44 95 SER A N 1
ATOM 778 C CA . SER A 1 95 ? 3.351 3.768 -12.124 1.00 80.44 95 SER A CA 1
ATOM 779 C C . SER A 1 95 ? 4.228 4.514 -13.138 1.00 80.44 95 SER A C 1
ATOM 781 O O . SER A 1 95 ? 3.922 4.531 -14.333 1.00 80.44 95 SER A O 1
ATOM 783 N N . LYS A 1 96 ? 5.355 5.089 -12.692 1.00 81.19 96 LYS A N 1
ATOM 784 C CA . LYS A 1 96 ? 6.323 5.759 -13.567 1.00 81.19 96 LYS A CA 1
ATOM 785 C C . LYS A 1 96 ? 6.980 4.745 -14.508 1.00 81.19 96 LYS A C 1
ATOM 787 O O . LYS A 1 96 ? 7.297 3.623 -14.121 1.00 81.19 96 LYS A O 1
ATOM 792 N N . ARG A 1 97 ? 7.239 5.164 -15.756 1.00 72.44 97 ARG A N 1
ATOM 793 C CA . ARG A 1 97 ? 7.884 4.313 -16.780 1.00 72.44 97 ARG A CA 1
ATOM 794 C C . ARG A 1 97 ? 9.273 3.817 -16.368 1.00 72.44 97 ARG A C 1
ATOM 796 O O . ARG A 1 97 ? 9.645 2.716 -16.751 1.00 72.44 97 ARG A O 1
ATOM 803 N N . LYS A 1 98 ? 10.030 4.622 -15.618 1.00 71.56 98 LYS A N 1
ATOM 804 C CA . LYS A 1 98 ? 11.358 4.273 -15.101 1.00 71.56 98 LYS A CA 1
ATOM 805 C C . LYS A 1 98 ? 11.367 4.451 -13.589 1.00 71.56 98 LYS A C 1
ATOM 807 O O . LYS A 1 98 ? 11.030 5.529 -13.100 1.00 71.56 98 LYS A O 1
ATOM 812 N N . VAL A 1 99 ? 11.759 3.402 -12.875 1.00 72.44 99 VAL A N 1
ATOM 813 C CA . VAL A 1 99 ? 11.906 3.402 -11.418 1.00 72.44 99 VAL A CA 1
ATOM 814 C C . VAL A 1 99 ? 13.314 2.929 -11.107 1.00 72.44 99 VAL A C 1
ATOM 816 O O . VAL A 1 99 ? 13.706 1.847 -11.540 1.00 72.44 99 VAL A O 1
ATOM 819 N N . TYR A 1 100 ? 14.068 3.754 -10.390 1.00 68.81 100 TYR A N 1
ATOM 820 C CA . TYR A 1 100 ? 15.397 3.402 -9.912 1.00 68.81 100 TYR A CA 1
ATOM 821 C C . TYR A 1 100 ? 15.303 2.966 -8.464 1.00 68.81 100 TYR A C 1
ATOM 823 O O . TYR A 1 100 ? 14.580 3.566 -7.669 1.00 68.81 100 TYR A O 1
ATOM 831 N N . VAL A 1 101 ? 16.039 1.919 -8.139 1.00 67.00 101 VAL A N 1
ATOM 832 C CA . VAL A 1 101 ? 15.989 1.270 -6.842 1.00 67.00 101 VAL A CA 1
ATOM 833 C C . VAL A 1 101 ? 17.409 1.227 -6.292 1.00 67.00 101 VAL A C 1
ATOM 835 O O . VAL A 1 101 ? 18.320 0.784 -6.990 1.00 67.00 101 VAL A O 1
ATOM 838 N N . GLN A 1 102 ? 17.603 1.739 -5.077 1.00 64.00 102 GLN A N 1
ATOM 839 C CA . GLN A 1 102 ? 18.907 1.786 -4.415 1.00 64.00 102 GLN A CA 1
ATOM 840 C C . GLN A 1 102 ? 19.379 0.369 -4.078 1.00 64.00 102 GLN A C 1
ATOM 842 O O . GLN A 1 102 ? 18.642 -0.337 -3.406 1.00 64.00 102 GLN A O 1
ATOM 847 N N . GLN A 1 103 ? 20.564 -0.026 -4.544 1.00 56.19 103 GLN A N 1
ATOM 848 C CA . GLN A 1 103 ? 21.240 -1.297 -4.249 1.00 56.19 103 GLN A CA 1
ATOM 849 C C . GLN A 1 103 ? 21.896 -1.288 -2.864 1.00 56.19 103 GLN A C 1
ATOM 851 O O . GLN A 1 103 ? 22.407 -0.219 -2.453 1.00 56.19 103 GLN A O 1
#

Sequence (103 aa):
MKITRKRVSYLYFIVRLIKDISRTHPDPMCPPGHALLPEAQRRETLEKLQAAIADYEAQLATLPVRQCDSLAYKHRKENLEREIYELDEAIKTFSKRKVYVQQ

Secondary structure (DSSP, 8-state):
---------HHHHHHHHHTT-------TTPPTTEEEPPHHHHHHHHHHHHHHHHHHHHHHHTS-GGGTTSHHHHHHHHHHHHHHHHHHHHHHHHTSS--EEE-

pLDDT: mean 74.32, std 18.04, range [33.28, 94.94]